Protein AF-A0A4S2H775-F1 (afdb_monomer_lite)

Radius of gyration: 13.53 Å; chains: 1; bounding box: 39×27×33 Å

InterPro domains:
  IPR008867 Thiazole synthase [PTHR34266] (2-105)
  IPR013785 Aldolase-type TIM barrel [G3DSA:3.20.20.70] (1-106)
  IPR033983 Thiazole synthase ThiG [PF05690] (2-105)

Sequence (106 aa):
ERYVFLPNTAGCFTGEDAVRTLRLAREAGGWNLVKLEVLSDPKHLYPDMAETLRAAEMLLKEGFEVMVYCSADPVYAKRLEEAGCCAIMPLGAPIGSGLGIQNPVN

Foldseek 3Di:
DPDDDAAEQPPAQALVSRLVRVVVVCVVPVALHYEYQHAPDPPQSAGPLVRQLVSLLVSVVVVHQYAYEHAPDVVSQVSSVVSPRNHYHHDQGGPPPPPGRDDPPD

Secondary structure (DSSP, 8-state):
-------B-TT--SHHHHHHHHHHHHHHH---EEEE--BS-TTT--B-HHHHHHHHHHHHHTT-EEEEEE-S-HHHHHHHHHHT-SEEEE-SSSTT-------S--

Structure (mmCIF, N/CA/C/O backbone):
data_AF-A0A4S2H775-F1
#
_entry.id   AF-A0A4S2H775-F1
#
loop_
_atom_site.group_PDB
_atom_site.id
_atom_site.type_symbol
_atom_site.label_atom_id
_atom_site.label_alt_id
_atom_site.label_comp_id
_atom_site.label_asym_id
_atom_site.label_entity_id
_atom_site.label_seq_id
_a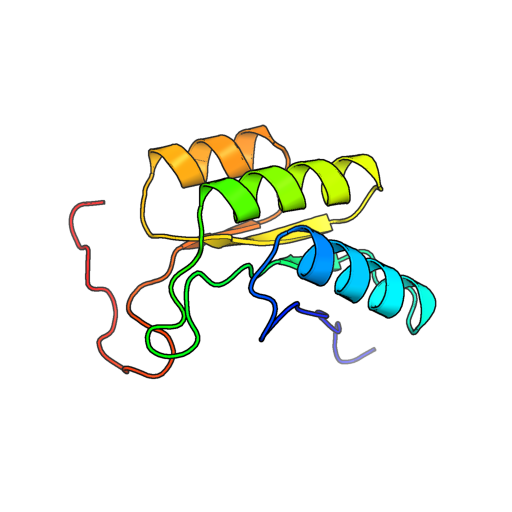tom_site.pdbx_PDB_ins_code
_atom_site.Cartn_x
_atom_site.Cartn_y
_atom_site.Cartn_z
_atom_site.occupancy
_atom_site.B_iso_or_equiv
_atom_site.auth_seq_id
_atom_site.auth_comp_id
_atom_site.auth_asym_id
_atom_site.auth_atom_id
_atom_site.pdbx_PDB_model_num
ATOM 1 N N . GLU A 1 1 ? -23.486 -12.512 2.446 1.00 63.09 1 GLU A N 1
ATOM 2 C CA . GLU A 1 1 ? -22.890 -11.462 1.592 1.00 63.09 1 GLU A CA 1
ATOM 3 C C . GLU A 1 1 ? -21.895 -12.118 0.647 1.00 63.09 1 GLU A C 1
ATOM 5 O O . GLU A 1 1 ? -21.181 -13.007 1.087 1.00 63.09 1 GLU A O 1
ATOM 10 N N . ARG A 1 2 ? -21.917 -11.801 -0.655 1.00 89.38 2 ARG A N 1
ATOM 11 C CA . ARG A 1 2 ? -21.140 -12.550 -1.668 1.00 89.38 2 ARG A CA 1
ATOM 12 C C . ARG A 1 2 ? -19.698 -12.043 -1.831 1.00 89.38 2 ARG A C 1
ATOM 14 O O . ARG A 1 2 ? -18.875 -12.781 -2.360 1.00 89.38 2 ARG A O 1
ATOM 21 N N . TYR A 1 3 ? -19.402 -10.816 -1.392 1.00 94.75 3 TYR A N 1
ATOM 22 C CA . TYR A 1 3 ? -18.116 -10.148 -1.612 1.00 94.75 3 TYR A CA 1
ATOM 23 C C . TYR A 1 3 ? -17.697 -9.312 -0.400 1.00 94.75 3 TYR A C 1
ATOM 25 O O . TYR A 1 3 ? -18.553 -8.749 0.280 1.00 94.75 3 TYR A O 1
ATOM 33 N N . VAL A 1 4 ? -16.384 -9.200 -0.194 1.00 94.25 4 VAL A N 1
ATOM 34 C CA . VAL A 1 4 ? -15.742 -8.256 0.733 1.00 94.25 4 VAL A CA 1
ATOM 35 C C . VAL A 1 4 ? -15.123 -7.139 -0.105 1.00 94.25 4 VAL A C 1
ATOM 37 O O . VAL A 1 4 ? -14.358 -7.419 -1.029 1.00 94.25 4 VAL A O 1
ATOM 40 N N . PHE A 1 5 ? -15.471 -5.883 0.175 1.00 96.06 5 PHE A N 1
ATOM 41 C CA . PHE A 1 5 ? -14.857 -4.735 -0.495 1.00 96.06 5 PHE A CA 1
ATOM 42 C C . PHE A 1 5 ? -13.504 -4.410 0.142 1.00 96.06 5 PHE A C 1
ATOM 44 O O . PHE A 1 5 ? -13.375 -4.439 1.362 1.00 96.06 5 PHE A O 1
ATOM 51 N N . LEU A 1 6 ? -12.520 -4.074 -0.695 1.00 98.06 6 LEU A N 1
ATOM 52 C CA . LEU A 1 6 ? -11.170 -3.693 -0.281 1.00 98.06 6 LEU A CA 1
ATOM 53 C C . LEU A 1 6 ? -10.837 -2.307 -0.858 1.00 98.06 6 LEU A C 1
ATOM 55 O O . LEU A 1 6 ? -10.308 -2.216 -1.973 1.00 98.06 6 LEU A O 1
ATOM 59 N N . PRO A 1 7 ? -11.192 -1.219 -0.151 1.00 98.44 7 PRO A N 1
ATOM 60 C CA . PRO A 1 7 ? -10.829 0.130 -0.563 1.00 98.44 7 PRO A CA 1
ATOM 61 C C . PRO A 1 7 ? -9.314 0.264 -0.677 1.00 98.44 7 PRO A C 1
ATOM 63 O O . PRO A 1 7 ? -8.571 -0.289 0.136 1.00 98.44 7 PRO A O 1
ATOM 66 N N . ASN A 1 8 ? -8.856 0.996 -1.688 1.00 98.62 8 ASN A N 1
ATOM 67 C CA . ASN A 1 8 ? -7.437 1.213 -1.929 1.00 98.62 8 ASN A CA 1
ATOM 68 C C . ASN A 1 8 ? -7.129 2.675 -2.255 1.00 98.62 8 ASN A C 1
ATOM 70 O O . ASN A 1 8 ? -8.034 3.449 -2.562 1.00 98.62 8 ASN A O 1
ATOM 74 N N . THR A 1 9 ? -5.848 3.030 -2.197 1.00 98.50 9 THR A N 1
ATOM 75 C CA . THR A 1 9 ? -5.344 4.396 -2.411 1.00 98.50 9 THR A CA 1
ATOM 76 C C . THR A 1 9 ? -4.678 4.580 -3.774 1.00 98.50 9 THR A C 1
ATOM 78 O O . THR A 1 9 ? -3.715 5.333 -3.898 1.00 98.50 9 THR A O 1
ATOM 81 N N . ALA A 1 10 ? -5.162 3.890 -4.813 1.00 95.56 10 ALA A N 1
ATOM 82 C CA . ALA A 1 10 ? -4.648 4.073 -6.167 1.00 95.56 10 ALA A CA 1
ATOM 83 C C . ALA A 1 10 ? -4.692 5.555 -6.576 1.00 95.56 10 ALA A C 1
ATOM 85 O O . ALA A 1 10 ? -5.713 6.231 -6.433 1.00 95.56 10 ALA A O 1
ATOM 86 N N . GLY A 1 11 ? -3.570 6.052 -7.097 1.00 94.44 11 GLY A N 1
ATOM 87 C CA . GLY A 1 11 ? -3.408 7.459 -7.469 1.00 94.44 11 GLY A CA 1
ATOM 88 C C . GLY A 1 11 ? -2.992 8.394 -6.327 1.00 94.44 11 GLY A C 1
ATOM 89 O O . GLY A 1 11 ? -2.897 9.597 -6.558 1.00 94.44 11 GLY A O 1
ATOM 90 N N . CYS A 1 12 ? -2.718 7.885 -5.121 1.00 97.94 12 CYS A N 1
ATOM 91 C CA . CYS A 1 12 ? -2.064 8.658 -4.064 1.00 97.94 12 CYS A CA 1
ATOM 92 C C . CYS A 1 12 ? -0.536 8.629 -4.231 1.00 97.94 12 CYS A C 1
ATOM 94 O O . CYS A 1 12 ? 0.067 7.560 -4.338 1.00 97.94 12 CYS A O 1
ATOM 96 N N . PHE A 1 13 ? 0.085 9.813 -4.213 1.00 96.50 13 PHE A N 1
ATOM 97 C CA . PHE A 1 13 ? 1.539 9.997 -4.367 1.00 96.50 13 PHE A CA 1
ATOM 98 C C . PHE A 1 13 ? 2.220 10.519 -3.092 1.00 96.50 13 PHE A C 1
ATOM 100 O O . PHE A 1 13 ? 3.410 10.814 -3.092 1.00 96.50 13 PHE A O 1
ATOM 107 N N . THR A 1 14 ? 1.459 10.656 -2.005 1.00 97.56 14 THR A N 1
ATOM 108 C CA . THR A 1 14 ? 1.954 11.023 -0.674 1.00 97.56 14 THR A CA 1
ATOM 109 C C . THR A 1 14 ? 1.302 10.125 0.371 1.00 97.56 14 THR A C 1
ATOM 111 O O . THR A 1 14 ? 0.177 9.642 0.173 1.00 97.56 14 THR A O 1
ATOM 114 N N . GLY A 1 15 ? 1.984 9.903 1.497 1.00 97.69 15 GLY A N 1
ATOM 115 C CA . GLY A 1 15 ? 1.405 9.169 2.619 1.00 97.69 15 GLY A CA 1
ATOM 116 C C . GLY A 1 15 ? 0.155 9.858 3.178 1.00 97.69 15 GLY A C 1
ATOM 117 O O . GLY A 1 15 ? -0.823 9.189 3.509 1.00 97.69 15 GLY A O 1
ATOM 118 N N . GLU A 1 16 ? 0.135 11.194 3.222 1.00 98.19 16 GLU A N 1
ATOM 119 C CA . GLU A 1 16 ? -1.015 11.984 3.676 1.00 98.19 16 GLU A CA 1
ATOM 120 C C . GLU A 1 16 ? -2.263 11.734 2.831 1.00 98.19 16 GLU A C 1
ATOM 122 O O . GLU A 1 16 ? -3.344 11.520 3.389 1.00 98.19 16 GLU A O 1
ATOM 127 N N . ASP A 1 17 ? -2.127 11.747 1.502 1.00 98.38 17 ASP A N 1
ATOM 128 C CA . ASP A 1 17 ? -3.252 11.525 0.593 1.00 98.38 17 ASP A CA 1
ATOM 129 C C . ASP A 1 17 ? -3.806 10.108 0.742 1.00 98.38 17 ASP A C 1
ATOM 131 O O . ASP A 1 17 ? -5.026 9.919 0.776 1.00 98.38 17 ASP A O 1
ATOM 135 N N . ALA A 1 18 ? -2.925 9.117 0.904 1.00 98.69 18 ALA A N 1
ATOM 136 C CA . ALA A 1 18 ? -3.319 7.731 1.119 1.00 98.69 18 ALA A CA 1
ATOM 137 C C . ALA A 1 18 ? -4.086 7.558 2.442 1.00 98.69 18 ALA A C 1
ATOM 139 O O . ALA A 1 18 ? -5.199 7.025 2.457 1.00 98.69 18 ALA A O 1
ATOM 140 N N . VAL A 1 19 ? -3.548 8.089 3.546 1.00 98.69 19 VAL A N 1
ATOM 141 C CA . VAL A 1 19 ? -4.206 8.043 4.862 1.00 98.69 19 VAL A CA 1
ATOM 142 C C . VAL A 1 19 ? -5.556 8.756 4.819 1.00 98.69 19 VAL A C 1
ATOM 144 O O . VAL A 1 19 ? -6.565 8.222 5.284 1.00 98.69 19 VAL A O 1
ATOM 147 N N . ARG A 1 20 ? -5.610 9.955 4.226 1.00 98.62 20 ARG A N 1
ATOM 148 C CA . ARG A 1 20 ? -6.856 10.711 4.061 1.00 98.62 20 ARG A CA 1
ATOM 149 C C . ARG A 1 20 ? -7.888 9.911 3.266 1.00 98.62 20 ARG A C 1
ATOM 151 O O . ARG A 1 20 ? -9.049 9.867 3.665 1.00 98.62 20 ARG A O 1
ATOM 158 N N . THR A 1 21 ? -7.479 9.280 2.170 1.00 98.69 21 THR A N 1
ATOM 159 C CA . THR A 1 21 ? -8.369 8.496 1.303 1.00 98.69 21 THR A CA 1
ATOM 160 C C . THR A 1 21 ? -8.976 7.306 2.043 1.00 98.69 21 THR A C 1
ATOM 162 O O . THR A 1 21 ? -10.181 7.082 1.950 1.00 98.69 21 THR A O 1
ATOM 165 N N . LEU A 1 22 ? -8.189 6.583 2.843 1.00 98.62 22 LEU A N 1
ATOM 166 C CA . LEU A 1 22 ? -8.693 5.427 3.595 1.00 98.62 22 LEU A CA 1
ATOM 167 C C . LEU A 1 22 ? -9.558 5.819 4.791 1.00 98.62 22 LEU A C 1
ATOM 169 O O . LEU A 1 22 ? -10.548 5.144 5.065 1.00 98.62 22 LEU A O 1
ATOM 173 N N . ARG A 1 23 ? -9.271 6.950 5.445 1.00 98.56 23 ARG A N 1
ATOM 174 C CA . ARG A 1 23 ? -10.194 7.534 6.431 1.00 98.56 23 ARG A CA 1
ATOM 175 C C . ARG A 1 23 ? -11.546 7.852 5.792 1.00 98.56 23 ARG A C 1
ATOM 177 O O . ARG A 1 23 ? -12.569 7.463 6.340 1.00 98.56 23 ARG A O 1
ATOM 184 N N . LEU A 1 24 ? -11.560 8.473 4.609 1.00 98.44 24 LEU A N 1
ATOM 185 C CA . LEU A 1 24 ? -12.803 8.733 3.872 1.00 98.44 24 LEU A CA 1
ATOM 186 C C . LEU A 1 24 ? -13.528 7.438 3.485 1.00 98.44 24 LEU A C 1
ATOM 188 O O . LEU A 1 24 ? -14.746 7.370 3.614 1.00 98.44 24 LEU A O 1
ATOM 192 N N . ALA A 1 25 ? -12.802 6.406 3.048 1.00 98.00 25 ALA A N 1
ATOM 193 C CA . ALA A 1 25 ? -13.396 5.108 2.741 1.00 98.00 25 ALA A CA 1
ATOM 194 C C . ALA A 1 25 ? -14.046 4.469 3.980 1.00 98.00 25 ALA A C 1
ATOM 196 O O . ALA A 1 25 ? -15.170 3.974 3.893 1.00 98.00 25 ALA A O 1
ATOM 197 N N . ARG A 1 26 ? -13.383 4.533 5.142 1.00 98.19 26 ARG A N 1
ATOM 198 C CA . ARG A 1 26 ? -13.940 4.049 6.410 1.00 98.19 26 ARG A CA 1
ATOM 199 C C . ARG A 1 26 ? -15.217 4.795 6.792 1.00 98.19 26 ARG A C 1
ATOM 201 O O . ARG A 1 26 ? -16.192 4.145 7.143 1.00 98.19 26 ARG A O 1
ATOM 208 N N . GLU A 1 27 ? -15.255 6.120 6.660 1.00 98.06 27 GLU A N 1
ATOM 209 C CA . GLU A 1 27 ? -16.482 6.892 6.923 1.00 98.06 27 GLU A CA 1
ATOM 210 C C . GLU A 1 27 ? -17.597 6.594 5.903 1.00 98.06 27 GLU A C 1
ATOM 212 O O . GLU A 1 27 ? -18.776 6.600 6.249 1.00 98.06 27 GLU A O 1
ATOM 217 N N . ALA A 1 28 ? -17.244 6.311 4.645 1.00 96.69 28 ALA A N 1
ATOM 218 C CA . ALA A 1 28 ? -18.214 6.067 3.578 1.00 96.69 28 ALA A CA 1
ATOM 219 C C . ALA A 1 28 ? -18.856 4.671 3.628 1.00 96.69 28 ALA A C 1
ATOM 221 O O . ALA A 1 28 ? -20.000 4.519 3.200 1.00 96.69 28 ALA A O 1
ATOM 222 N N . GLY A 1 29 ? -18.138 3.651 4.109 1.00 94.12 29 GLY A N 1
ATOM 223 C CA . GLY A 1 29 ? -18.633 2.269 4.078 1.00 94.12 29 GLY A CA 1
ATOM 224 C C . GLY A 1 29 ? -18.217 1.372 5.236 1.00 94.12 29 GLY A C 1
ATOM 225 O O . GLY A 1 29 ? -18.471 0.172 5.180 1.00 94.12 29 GLY A O 1
ATOM 226 N N . GLY A 1 30 ? -17.601 1.919 6.285 1.00 96.00 30 GLY A N 1
ATOM 227 C CA . GLY A 1 30 ? -17.275 1.186 7.511 1.00 96.00 30 GLY A CA 1
ATOM 228 C C . GLY A 1 30 ? -16.135 0.173 7.374 1.00 96.00 30 GLY A C 1
ATOM 229 O O . GLY A 1 30 ? -16.019 -0.724 8.205 1.00 96.00 30 GLY A O 1
ATOM 230 N N . TRP A 1 31 ? -15.307 0.272 6.331 1.00 96.81 31 TRP A N 1
ATOM 231 C CA . TRP A 1 31 ? -14.234 -0.692 6.081 1.00 96.81 31 TRP A CA 1
ATOM 232 C C . TRP A 1 31 ? -12.978 -0.383 6.900 1.00 96.81 31 TRP A C 1
ATOM 234 O O . TRP A 1 31 ? -12.382 0.684 6.752 1.00 96.81 31 TRP A O 1
ATOM 244 N N . ASN A 1 32 ? -12.546 -1.355 7.705 1.00 97.19 32 ASN A N 1
ATOM 245 C CA . ASN A 1 32 ? -11.237 -1.335 8.369 1.00 97.19 32 ASN A CA 1
ATOM 246 C C . ASN A 1 32 ? -10.167 -2.082 7.563 1.00 97.19 32 ASN A C 1
ATOM 248 O O . ASN A 1 32 ? -8.995 -1.725 7.643 1.00 97.19 32 ASN A O 1
ATOM 252 N N . LEU A 1 33 ? -10.562 -3.087 6.773 1.00 98.62 33 LEU A N 1
ATOM 253 C CA . LEU A 1 33 ? -9.673 -3.791 5.853 1.00 98.62 33 LEU A CA 1
ATOM 254 C C . LEU A 1 33 ? -9.423 -2.936 4.611 1.00 98.62 33 LEU A C 1
ATOM 256 O O . LEU A 1 33 ? -10.360 -2.590 3.889 1.00 98.62 33 LEU A O 1
ATOM 260 N N . VAL A 1 34 ? -8.159 -2.596 4.367 1.00 98.75 34 VAL A N 1
ATOM 261 C CA . VAL A 1 34 ? -7.759 -1.630 3.336 1.00 98.75 34 VAL A CA 1
ATOM 262 C C . VAL A 1 34 ? -6.502 -2.074 2.600 1.00 98.75 34 VAL A C 1
ATOM 264 O O . VAL A 1 34 ? -5.617 -2.703 3.175 1.00 98.75 34 VAL A O 1
ATOM 267 N N . LYS A 1 35 ? -6.400 -1.705 1.320 1.00 98.88 35 LYS A N 1
ATOM 268 C CA . LYS A 1 35 ? -5.173 -1.837 0.530 1.00 98.88 35 LYS A CA 1
ATOM 269 C C . LYS A 1 35 ? -4.440 -0.493 0.477 1.00 98.88 35 LYS A C 1
ATOM 271 O O . LYS A 1 35 ? -4.885 0.432 -0.199 1.00 98.88 35 LYS A O 1
ATO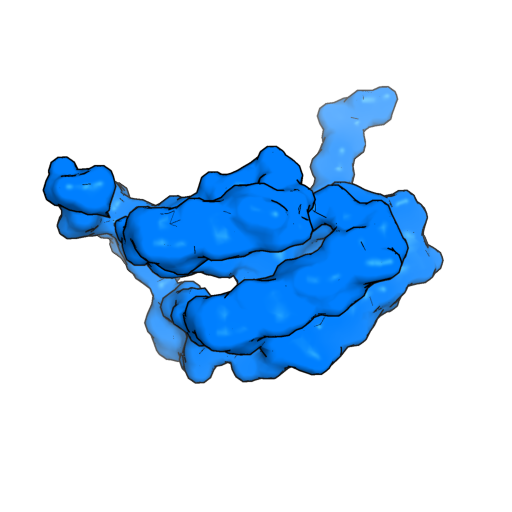M 276 N N . LEU A 1 36 ? -3.296 -0.397 1.145 1.00 98.88 36 LEU A N 1
ATOM 277 C CA . LEU A 1 36 ? -2.422 0.771 1.077 1.00 98.88 36 LEU A CA 1
ATOM 278 C C . LEU A 1 36 ? -1.528 0.709 -0.168 1.00 98.88 36 LEU A C 1
ATOM 280 O O . LEU A 1 36 ? -0.866 -0.295 -0.425 1.00 98.88 36 LEU A O 1
ATOM 284 N N . GLU A 1 37 ? -1.499 1.808 -0.909 1.00 98.38 37 GLU A N 1
ATOM 285 C CA . GLU A 1 37 ? -0.684 2.044 -2.098 1.00 98.38 37 GLU A CA 1
ATOM 286 C C . GLU A 1 37 ? -0.218 3.511 -2.098 1.00 98.38 37 GLU A C 1
ATOM 288 O O . GLU A 1 37 ? -1.038 4.421 -2.227 1.00 98.38 37 GLU A O 1
ATOM 293 N N . VAL A 1 38 ? 1.085 3.747 -1.922 1.00 98.38 38 VAL A N 1
ATOM 294 C CA . VAL A 1 38 ? 1.690 5.085 -2.039 1.00 98.38 38 VAL A CA 1
ATOM 295 C C . VAL A 1 38 ? 2.707 5.048 -3.169 1.00 98.38 38 VAL A C 1
ATOM 297 O O . VAL A 1 38 ? 3.724 4.364 -3.070 1.00 98.38 38 VAL A O 1
ATOM 300 N N . LEU A 1 39 ? 2.409 5.736 -4.267 1.00 97.44 39 LEU A N 1
ATOM 301 C CA . LEU A 1 39 ? 3.187 5.657 -5.501 1.00 97.44 39 LEU A CA 1
ATOM 302 C C . LEU A 1 39 ? 4.265 6.742 -5.561 1.00 97.44 39 LEU A C 1
ATOM 304 O O . LEU A 1 39 ? 4.023 7.880 -5.174 1.00 97.44 39 LEU A O 1
ATOM 308 N N . SER A 1 40 ? 5.428 6.415 -6.123 1.00 93.56 40 SER A N 1
ATOM 309 C CA . SER A 1 40 ? 6.510 7.373 -6.374 1.00 93.56 40 SER A CA 1
ATOM 310 C C . SER A 1 40 ? 6.212 8.282 -7.564 1.00 93.56 40 SER A C 1
ATOM 312 O O . SER A 1 40 ? 6.551 9.462 -7.561 1.00 93.56 40 SER A O 1
ATOM 314 N N . ASP A 1 41 ? 5.605 7.725 -8.616 1.00 90.69 41 ASP A N 1
ATOM 315 C CA . ASP A 1 41 ? 5.326 8.439 -9.855 1.00 90.69 41 ASP A CA 1
ATOM 316 C C . ASP A 1 41 ? 4.202 7.771 -10.673 1.00 90.69 41 ASP A C 1
ATOM 318 O O . ASP A 1 41 ? 4.012 6.551 -10.606 1.00 90.69 41 ASP A O 1
ATOM 322 N N . PRO A 1 42 ? 3.457 8.545 -11.484 1.00 89.56 42 PRO A N 1
ATOM 323 C CA . PRO A 1 42 ? 2.338 8.023 -12.268 1.00 89.56 42 PRO A CA 1
ATOM 324 C C . PRO A 1 42 ? 2.763 7.166 -13.467 1.00 89.56 42 PRO A C 1
ATOM 326 O O . PRO A 1 42 ? 1.912 6.518 -14.073 1.00 89.56 42 PRO A O 1
ATOM 329 N N . LYS A 1 43 ? 4.042 7.182 -13.865 1.00 90.31 43 LYS A N 1
ATOM 330 C CA . LYS A 1 43 ? 4.517 6.496 -15.073 1.00 90.31 43 LYS A CA 1
ATOM 331 C C . LYS A 1 43 ? 4.836 5.029 -14.800 1.00 90.31 43 LYS A C 1
ATOM 333 O O . LYS A 1 43 ? 4.488 4.181 -15.617 1.00 90.31 43 LYS A O 1
ATOM 338 N N . HIS A 1 44 ? 5.514 4.731 -13.696 1.00 85.31 44 HIS A N 1
ATOM 339 C CA . HIS A 1 44 ? 5.952 3.372 -13.366 1.00 85.31 44 HIS A CA 1
ATOM 340 C C . HIS A 1 44 ? 5.083 2.715 -12.295 1.00 85.31 44 HIS A C 1
ATOM 342 O O . HIS A 1 44 ? 5.131 1.492 -12.160 1.00 85.31 44 HIS A O 1
ATOM 348 N N . LEU A 1 45 ? 4.294 3.507 -11.553 1.00 92.56 45 LEU A N 1
ATOM 349 C CA . LEU A 1 45 ? 3.435 3.027 -10.464 1.00 92.56 45 LEU A CA 1
ATOM 350 C C . LEU A 1 45 ? 4.227 2.200 -9.432 1.00 92.56 45 LEU A C 1
ATOM 352 O O . LEU A 1 45 ? 3.739 1.218 -8.863 1.00 92.56 45 LEU A O 1
ATOM 356 N N . TYR A 1 46 ? 5.489 2.575 -9.229 1.00 95.31 46 TYR A N 1
ATOM 357 C CA . TYR A 1 46 ? 6.360 1.959 -8.239 1.00 95.31 46 TYR A CA 1
ATOM 358 C C . TYR A 1 46 ? 6.049 2.549 -6.856 1.00 95.31 46 TYR A C 1
ATOM 360 O O . TYR A 1 46 ? 5.663 3.716 -6.787 1.00 95.31 46 TYR A O 1
ATOM 368 N N . PRO A 1 47 ? 6.158 1.786 -5.757 1.00 97.25 47 PRO A N 1
ATOM 369 C CA . PRO A 1 47 ? 5.869 2.323 -4.433 1.00 97.25 47 PRO A CA 1
ATOM 370 C C . PRO A 1 47 ? 7.004 3.213 -3.914 1.00 97.25 47 PRO A C 1
ATOM 372 O O . PRO A 1 47 ? 8.183 2.868 -4.041 1.00 97.25 47 PRO A O 1
ATOM 375 N N . ASP A 1 48 ? 6.651 4.320 -3.260 1.00 97.62 48 ASP A N 1
ATOM 376 C CA . ASP A 1 48 ? 7.580 5.042 -2.387 1.00 97.62 48 ASP A CA 1
ATOM 377 C C . ASP A 1 48 ? 7.627 4.329 -1.033 1.00 97.62 48 ASP A C 1
ATOM 379 O O . ASP A 1 48 ? 6.679 4.375 -0.248 1.00 97.62 48 ASP A O 1
ATOM 383 N N . MET A 1 49 ? 8.723 3.624 -0.764 1.00 98.06 49 MET A N 1
ATOM 384 C CA . MET A 1 49 ? 8.818 2.731 0.392 1.00 98.06 49 MET A CA 1
ATOM 385 C C . MET A 1 49 ? 8.901 3.453 1.737 1.00 98.06 49 MET A C 1
ATOM 387 O O . MET A 1 49 ? 8.392 2.934 2.733 1.00 98.06 49 MET A O 1
ATOM 391 N N . ALA A 1 50 ? 9.513 4.638 1.780 1.00 97.81 50 ALA A N 1
ATOM 392 C CA . ALA A 1 50 ? 9.603 5.410 3.015 1.00 97.81 50 ALA A CA 1
ATOM 393 C C . ALA A 1 50 ? 8.225 5.971 3.386 1.00 97.81 50 ALA A C 1
ATOM 395 O O . ALA A 1 50 ? 7.772 5.819 4.524 1.00 97.81 50 ALA A O 1
ATOM 396 N N . GLU A 1 51 ? 7.527 6.533 2.400 1.00 97.88 51 GLU A N 1
ATOM 397 C CA . GLU A 1 51 ? 6.173 7.050 2.581 1.00 97.88 51 GLU A CA 1
ATOM 398 C C . GLU A 1 51 ? 5.157 5.939 2.857 1.00 97.88 51 GLU A C 1
ATOM 400 O O . GLU A 1 51 ? 4.287 6.096 3.714 1.00 97.88 51 GLU A O 1
ATOM 405 N N . THR A 1 52 ? 5.303 4.784 2.203 1.00 98.62 52 THR A N 1
ATOM 406 C CA . THR A 1 52 ? 4.455 3.606 2.435 1.00 98.62 52 THR A CA 1
ATOM 407 C C . THR A 1 52 ? 4.550 3.126 3.881 1.00 98.62 52 THR A C 1
ATOM 409 O O . THR A 1 52 ? 3.519 2.924 4.520 1.00 98.62 52 THR A O 1
ATOM 412 N N . LEU A 1 53 ? 5.764 2.972 4.428 1.00 98.75 53 LEU A N 1
ATOM 413 C CA . LEU A 1 53 ? 5.948 2.542 5.818 1.00 98.75 53 LEU A CA 1
ATOM 414 C C . LEU A 1 53 ? 5.351 3.560 6.799 1.00 98.75 53 LEU A C 1
ATOM 416 O O . LEU A 1 53 ? 4.608 3.182 7.704 1.00 98.75 53 LEU A O 1
ATOM 420 N N . ARG A 1 54 ? 5.607 4.855 6.579 1.00 98.69 54 ARG A N 1
ATOM 421 C CA . ARG A 1 54 ? 5.057 5.933 7.411 1.00 98.69 54 ARG A CA 1
ATOM 422 C C . ARG A 1 54 ? 3.525 5.936 7.406 1.00 98.69 54 ARG A C 1
ATOM 424 O O . ARG A 1 54 ? 2.907 6.020 8.467 1.00 98.69 54 ARG A O 1
ATOM 431 N N . ALA A 1 55 ? 2.907 5.817 6.231 1.00 98.75 55 ALA A N 1
ATOM 432 C CA . ALA A 1 55 ? 1.454 5.769 6.088 1.00 98.75 55 ALA A CA 1
ATOM 433 C C . ALA A 1 55 ? 0.853 4.505 6.724 1.00 98.75 55 ALA A C 1
ATOM 435 O O . ALA A 1 55 ? -0.176 4.590 7.396 1.00 98.75 55 ALA A O 1
ATOM 436 N N . ALA A 1 56 ? 1.512 3.352 6.571 1.00 98.88 56 ALA A N 1
ATOM 437 C CA . ALA A 1 56 ? 1.101 2.105 7.208 1.00 98.88 56 ALA A CA 1
ATOM 438 C C . ALA A 1 56 ? 1.065 2.252 8.735 1.00 98.88 56 ALA A C 1
ATOM 440 O O . ALA A 1 56 ? 0.039 1.976 9.349 1.00 98.88 56 ALA A O 1
ATOM 441 N N . GLU A 1 57 ? 2.131 2.772 9.349 1.00 98.75 57 GLU A N 1
ATOM 442 C CA . GLU A 1 57 ? 2.181 3.000 10.799 1.00 98.75 57 GLU A CA 1
ATOM 443 C C . GLU A 1 57 ? 1.071 3.938 11.297 1.00 98.75 57 GLU A C 1
ATOM 445 O O . GLU A 1 57 ? 0.531 3.735 12.386 1.00 98.75 57 GLU A O 1
ATOM 450 N N . MET A 1 58 ? 0.722 4.974 10.527 1.00 98.75 58 MET A N 1
ATOM 451 C CA . MET A 1 58 ? -0.379 5.883 10.870 1.00 98.75 58 MET A CA 1
ATOM 452 C C . MET A 1 58 ? -1.729 5.160 10.863 1.00 98.75 58 MET A C 1
ATOM 454 O O . MET A 1 58 ? -2.490 5.275 11.822 1.00 98.75 58 MET A O 1
ATOM 458 N N . LEU A 1 59 ? -2.005 4.378 9.818 1.00 98.81 59 LEU A N 1
ATOM 459 C CA . LEU A 1 59 ? -3.249 3.617 9.685 1.00 98.81 59 LEU A CA 1
ATOM 460 C C . LEU A 1 59 ? -3.372 2.528 10.756 1.00 98.81 59 LEU A C 1
ATOM 462 O O . LEU A 1 59 ? -4.437 2.358 11.347 1.00 98.81 59 LEU A O 1
ATOM 466 N N . LEU A 1 60 ? -2.279 1.833 11.065 1.00 98.75 60 LEU A N 1
ATOM 467 C CA . LEU A 1 60 ? -2.250 0.798 12.099 1.00 98.75 60 LEU A CA 1
ATOM 468 C C . LEU A 1 60 ? -2.539 1.387 13.489 1.00 98.75 60 LEU A C 1
ATOM 470 O O . LEU A 1 60 ? -3.328 0.820 14.244 1.00 98.75 60 LEU A O 1
ATOM 474 N N . LYS A 1 61 ? -2.004 2.578 13.801 1.00 98.62 61 LYS A N 1
ATOM 475 C CA . LYS A 1 61 ? -2.343 3.323 15.034 1.00 98.62 61 LYS A CA 1
ATOM 476 C C . LYS A 1 61 ? -3.825 3.705 15.117 1.00 98.62 61 LYS A C 1
ATOM 478 O O . LYS A 1 61 ? -4.338 3.908 16.213 1.00 98.62 61 LYS A O 1
ATOM 483 N N . GLU A 1 62 ? -4.510 3.797 13.981 1.00 98.31 62 GLU A N 1
ATOM 484 C CA . GLU A 1 62 ? -5.946 4.084 13.883 1.00 98.31 62 GLU A CA 1
ATOM 485 C C . GLU A 1 62 ? -6.829 2.830 13.813 1.00 98.31 62 GLU A C 1
ATOM 487 O O . GLU A 1 62 ? -8.044 2.959 13.642 1.00 98.31 62 GLU A O 1
ATOM 492 N N . GLY A 1 63 ? -6.244 1.634 13.945 1.00 98.44 63 GLY A N 1
ATOM 493 C CA . GLY A 1 63 ? -6.975 0.366 13.970 1.00 98.44 63 GLY A CA 1
ATOM 494 C C . GLY A 1 63 ? -7.396 -0.163 12.598 1.00 98.44 63 GLY A C 1
ATOM 495 O O . GLY A 1 63 ? -8.309 -0.982 12.527 1.00 98.44 63 GLY A O 1
ATOM 496 N N . PHE A 1 64 ? -6.770 0.296 11.511 1.00 98.81 64 PHE A N 1
ATOM 497 C CA . PHE A 1 64 ? -6.967 -0.309 10.192 1.00 98.81 64 PHE A CA 1
ATOM 498 C C . PHE A 1 64 ? -6.273 -1.674 10.089 1.00 98.81 64 PHE A C 1
ATOM 500 O O . PHE A 1 64 ? -5.179 -1.875 10.615 1.00 98.81 64 PHE A O 1
ATOM 507 N N . GLU A 1 65 ? -6.870 -2.584 9.323 1.00 98.81 65 GLU A N 1
ATOM 508 C CA . GLU A 1 65 ? -6.247 -3.829 8.873 1.00 98.81 65 GLU A CA 1
ATOM 509 C C . GLU A 1 65 ? -5.595 -3.572 7.508 1.00 98.81 65 GLU A C 1
ATOM 511 O O . GLU A 1 65 ? -6.262 -3.523 6.471 1.00 98.81 65 GLU A O 1
ATOM 516 N N . VAL A 1 66 ? -4.282 -3.334 7.514 1.00 98.88 66 VAL A N 1
ATOM 517 C CA . VAL A 1 66 ? -3.558 -2.849 6.333 1.00 98.88 66 VAL A CA 1
ATOM 518 C C . VAL A 1 66 ? -2.967 -4.003 5.525 1.00 98.88 66 VAL A C 1
ATOM 520 O O . VAL A 1 66 ? -2.041 -4.679 5.973 1.00 98.88 66 VAL A O 1
ATOM 523 N N . MET A 1 67 ? -3.445 -4.167 4.291 1.00 98.88 67 MET A N 1
ATOM 524 C CA . MET A 1 67 ? -2.755 -4.908 3.235 1.00 98.88 67 MET A CA 1
ATOM 525 C C . MET A 1 67 ? -1.896 -3.919 2.441 1.00 98.88 67 MET A C 1
ATOM 527 O O . MET A 1 67 ? -2.430 -2.985 1.847 1.00 98.88 67 MET A O 1
ATOM 531 N N . VAL A 1 68 ? -0.577 -4.090 2.396 1.00 98.81 68 VAL A N 1
ATOM 532 C CA . VAL A 1 68 ? 0.325 -3.070 1.828 1.00 98.81 68 VAL A CA 1
ATOM 533 C C . VAL A 1 68 ? 0.955 -3.494 0.501 1.00 98.81 68 VAL A C 1
ATOM 535 O O . VAL A 1 68 ? 1.597 -4.539 0.421 1.00 98.81 68 VAL A O 1
ATOM 538 N N . TYR A 1 69 ? 0.777 -2.681 -0.545 1.00 98.62 69 TYR A N 1
ATOM 539 C CA . TYR A 1 69 ? 1.535 -2.793 -1.795 1.00 98.62 69 TYR A CA 1
ATOM 540 C C . TYR A 1 69 ? 2.958 -2.273 -1.581 1.00 98.62 69 TYR A C 1
ATOM 542 O O . TYR A 1 69 ? 3.142 -1.138 -1.145 1.00 98.62 69 TYR A O 1
ATOM 550 N N . CYS A 1 70 ? 3.962 -3.095 -1.884 1.00 97.88 70 CYS A N 1
ATOM 551 C CA . CYS A 1 70 ? 5.362 -2.759 -1.646 1.00 97.88 70 CYS A CA 1
ATOM 552 C C . CYS A 1 70 ? 6.289 -3.234 -2.770 1.00 97.88 70 CYS A C 1
ATOM 554 O O . CYS A 1 70 ? 5.911 -4.001 -3.660 1.00 97.88 70 CYS A O 1
ATOM 556 N N . SER A 1 71 ? 7.535 -2.763 -2.733 1.00 96.38 71 SER A N 1
ATOM 557 C CA . SER A 1 71 ? 8.594 -3.302 -3.578 1.00 96.38 71 SER A CA 1
ATOM 558 C C . SER A 1 71 ? 8.901 -4.750 -3.183 1.00 96.38 71 SER A C 1
ATOM 560 O O . SER A 1 71 ? 8.536 -5.212 -2.100 1.00 96.38 71 SER A O 1
ATOM 562 N N . ALA A 1 72 ? 9.615 -5.467 -4.047 1.00 95.56 72 ALA A N 1
ATOM 563 C CA . ALA A 1 72 ? 10.116 -6.805 -3.737 1.00 95.56 72 ALA A CA 1
ATOM 564 C C . ALA A 1 72 ? 11.302 -6.800 -2.744 1.00 95.56 72 ALA A C 1
ATOM 566 O O . ALA A 1 72 ? 12.019 -7.789 -2.669 1.00 95.56 72 ALA A O 1
ATOM 567 N N . ASP A 1 73 ? 11.561 -5.704 -2.023 1.00 95.38 73 ASP A N 1
ATOM 568 C CA . ASP A 1 73 ? 12.660 -5.598 -1.057 1.00 95.38 73 ASP A CA 1
ATOM 569 C C . ASP A 1 73 ? 12.326 -6.366 0.243 1.00 95.38 73 ASP A C 1
ATOM 571 O O . ASP A 1 73 ? 11.405 -5.961 0.966 1.00 95.38 73 ASP A O 1
ATOM 575 N N . PRO A 1 74 ? 13.072 -7.435 0.591 1.00 95.81 74 PRO A N 1
ATOM 576 C CA . PRO A 1 74 ? 12.794 -8.233 1.784 1.00 95.81 74 PRO A CA 1
ATOM 577 C C . PRO A 1 74 ? 12.990 -7.452 3.092 1.00 95.81 74 PRO A C 1
ATOM 579 O O . PRO A 1 74 ? 12.337 -7.753 4.091 1.00 95.81 74 PRO A O 1
ATOM 582 N N . VAL A 1 75 ? 13.844 -6.421 3.107 1.00 96.94 75 VAL A N 1
ATOM 583 C CA . VAL A 1 75 ? 14.070 -5.582 4.292 1.00 96.94 75 VAL A CA 1
ATOM 584 C C . VAL A 1 75 ? 12.833 -4.744 4.585 1.00 96.94 75 VAL A C 1
ATOM 586 O O . VAL A 1 75 ? 12.379 -4.687 5.728 1.00 96.94 75 VAL A O 1
ATOM 589 N N . TYR A 1 76 ? 12.252 -4.111 3.566 1.00 97.69 76 TYR A N 1
ATOM 590 C CA . TYR A 1 76 ? 11.015 -3.359 3.760 1.00 97.69 76 TYR A CA 1
ATOM 591 C C . TYR A 1 76 ? 9.808 -4.265 3.992 1.00 97.69 76 TYR A C 1
ATOM 593 O O . TYR A 1 76 ? 8.962 -3.913 4.811 1.00 97.69 76 TYR A O 1
ATOM 601 N N . ALA A 1 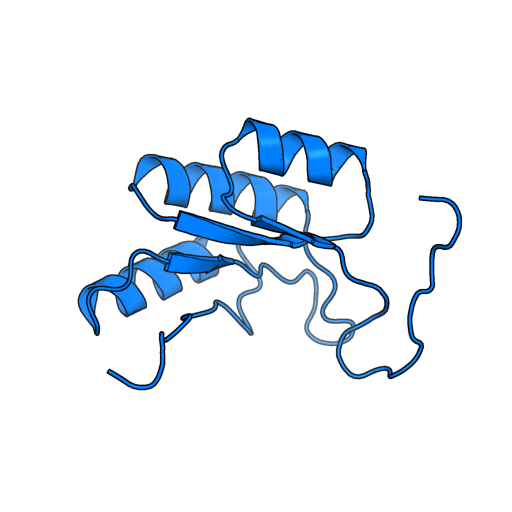77 ? 9.739 -5.429 3.339 1.00 98.19 77 ALA A N 1
ATOM 602 C CA . ALA A 1 77 ? 8.706 -6.422 3.623 1.00 98.19 77 ALA A CA 1
ATOM 603 C C . ALA A 1 77 ? 8.703 -6.799 5.112 1.00 98.19 77 ALA A C 1
ATOM 605 O O . ALA A 1 77 ? 7.651 -6.771 5.752 1.00 98.19 77 ALA A O 1
ATOM 606 N N . LYS A 1 78 ? 9.890 -7.048 5.687 1.00 98.50 78 LYS A N 1
ATOM 607 C CA . LYS A 1 78 ? 10.032 -7.343 7.115 1.00 98.50 78 LYS A CA 1
ATOM 608 C C . LYS A 1 78 ? 9.599 -6.176 8.003 1.00 98.50 78 LYS A C 1
ATOM 610 O O . LYS A 1 78 ? 8.869 -6.388 8.961 1.00 98.50 78 LYS A O 1
ATOM 615 N N . ARG A 1 79 ? 9.988 -4.942 7.667 1.00 98.75 79 ARG A N 1
ATOM 616 C CA . ARG A 1 79 ? 9.572 -3.743 8.421 1.00 98.75 79 ARG A CA 1
ATOM 617 C C . ARG A 1 79 ? 8.058 -3.541 8.414 1.00 98.75 79 ARG A C 1
ATOM 619 O O . ARG A 1 79 ? 7.489 -3.170 9.431 1.00 98.75 79 ARG A O 1
ATOM 626 N N . LEU A 1 80 ? 7.408 -3.777 7.276 1.00 98.81 80 LEU A N 1
ATOM 627 C CA . LEU A 1 80 ? 5.955 -3.663 7.144 1.00 98.81 80 LEU A CA 1
ATOM 628 C C . LEU A 1 80 ? 5.220 -4.764 7.927 1.00 98.81 80 LEU A C 1
ATOM 630 O O . LEU A 1 80 ? 4.182 -4.489 8.531 1.00 98.81 80 LEU A O 1
ATOM 634 N N . GLU A 1 81 ? 5.772 -5.981 7.955 1.00 98.75 81 GLU A N 1
ATOM 635 C CA . GLU A 1 81 ? 5.291 -7.074 8.811 1.00 98.75 81 GLU A CA 1
ATOM 636 C C . GLU A 1 81 ? 5.422 -6.696 10.294 1.00 98.75 81 GLU A C 1
ATOM 638 O O . GLU A 1 81 ? 4.446 -6.767 11.036 1.00 98.75 81 GLU A O 1
ATOM 643 N N . GLU A 1 82 ? 6.601 -6.233 10.719 1.00 98.75 82 GLU A N 1
ATOM 644 C CA . GLU A 1 82 ? 6.880 -5.822 12.102 1.00 98.75 82 GLU A CA 1
ATOM 645 C C . GLU A 1 82 ? 6.031 -4.627 12.552 1.00 98.75 82 GLU A C 1
ATOM 647 O O . GLU A 1 82 ? 5.654 -4.552 13.721 1.00 98.75 82 GLU A O 1
ATOM 652 N N . ALA A 1 83 ? 5.692 -3.716 11.635 1.00 98.69 83 ALA A N 1
ATOM 653 C CA . ALA A 1 83 ? 4.777 -2.614 11.913 1.00 98.69 83 ALA A CA 1
ATOM 654 C C . ALA A 1 83 ? 3.354 -3.106 12.239 1.00 98.69 83 ALA A C 1
ATOM 656 O O . ALA A 1 83 ? 2.637 -2.427 12.974 1.00 98.69 83 ALA A O 1
ATOM 657 N N . GLY A 1 84 ? 2.958 -4.277 11.721 1.00 98.75 84 GLY A N 1
ATOM 658 C CA . GLY A 1 84 ? 1.657 -4.903 11.970 1.00 98.75 84 GLY A CA 1
ATOM 659 C C . GLY A 1 84 ? 0.717 -4.955 10.763 1.00 98.75 84 GLY A C 1
ATOM 660 O O . GLY A 1 84 ? -0.483 -5.152 10.950 1.00 98.75 84 GLY A O 1
ATOM 661 N N . CYS A 1 85 ? 1.215 -4.779 9.531 1.00 98.88 85 CYS A N 1
ATOM 662 C CA . CYS A 1 85 ? 0.387 -4.980 8.335 1.00 98.88 85 CYS A CA 1
ATOM 663 C C . CYS A 1 85 ? -0.128 -6.430 8.283 1.00 98.88 85 CYS A C 1
ATOM 665 O O . CYS A 1 85 ? 0.642 -7.372 8.462 1.00 98.88 85 CYS A O 1
ATOM 667 N N . CYS A 1 86 ? -1.418 -6.627 7.997 1.00 98.62 86 CYS A N 1
ATOM 668 C CA . CYS A 1 86 ? -2.030 -7.960 7.991 1.00 98.62 86 CYS A CA 1
ATOM 669 C C . CYS A 1 86 ? -1.670 -8.785 6.744 1.00 98.62 86 CYS A C 1
ATOM 671 O O . CYS A 1 86 ? -1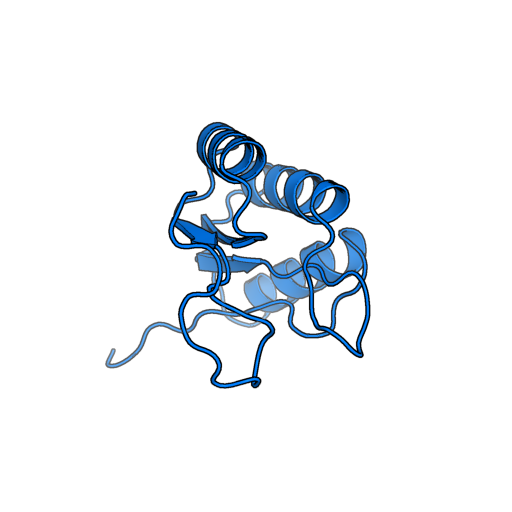.791 -10.010 6.761 1.00 98.62 86 CYS A O 1
ATOM 673 N N . ALA A 1 87 ? -1.209 -8.131 5.672 1.00 98.81 87 ALA A N 1
ATOM 674 C CA . ALA A 1 87 ? -0.647 -8.784 4.496 1.00 98.81 87 ALA A CA 1
ATOM 675 C C . ALA A 1 87 ? 0.410 -7.906 3.816 1.00 98.81 87 ALA A C 1
ATOM 677 O O . ALA A 1 87 ? 0.212 -6.701 3.638 1.00 98.81 87 ALA A O 1
ATOM 678 N N . ILE A 1 88 ? 1.499 -8.536 3.371 1.00 98.69 88 ILE A N 1
ATOM 679 C CA . ILE A 1 88 ? 2.572 -7.903 2.596 1.00 98.69 88 ILE A CA 1
ATOM 680 C C . ILE A 1 88 ? 2.411 -8.303 1.130 1.00 98.69 88 ILE A C 1
ATOM 682 O O . ILE A 1 88 ? 2.370 -9.493 0.817 1.00 98.69 88 ILE A O 1
ATOM 686 N N . MET A 1 89 ? 2.290 -7.323 0.231 1.00 98.50 89 MET A N 1
ATOM 687 C CA . MET A 1 89 ? 2.008 -7.547 -1.191 1.00 98.50 89 MET A CA 1
ATOM 688 C C . MET A 1 89 ? 3.149 -7.002 -2.065 1.00 98.50 89 MET A C 1
ATOM 690 O O . MET A 1 89 ? 3.008 -5.927 -2.661 1.00 98.50 89 MET A O 1
ATOM 694 N N . PRO A 1 90 ? 4.287 -7.717 -2.151 1.00 97.44 90 PRO A N 1
ATOM 695 C CA . PRO A 1 90 ? 5.389 -7.318 -3.014 1.00 97.44 90 PRO A CA 1
ATOM 696 C C . PRO A 1 90 ? 4.996 -7.451 -4.488 1.00 97.44 90 PRO A C 1
ATOM 698 O O . PRO A 1 90 ? 4.384 -8.435 -4.909 1.00 97.44 90 PRO A O 1
ATOM 701 N N . LEU A 1 91 ? 5.366 -6.458 -5.292 1.00 96.38 91 LEU A N 1
ATOM 702 C CA . LEU A 1 91 ? 5.187 -6.508 -6.741 1.00 96.38 91 LEU A CA 1
ATOM 703 C C . LEU A 1 91 ? 6.046 -7.606 -7.389 1.00 96.38 91 LEU A C 1
ATOM 705 O O . LEU A 1 91 ? 7.199 -7.809 -7.015 1.00 96.38 91 LEU A O 1
ATOM 709 N N . GLY A 1 92 ? 5.508 -8.273 -8.415 1.00 96.25 92 GLY A N 1
ATOM 710 C CA . GLY A 1 92 ? 6.294 -9.151 -9.296 1.00 96.25 92 GLY A CA 1
ATOM 711 C C . GLY A 1 92 ? 6.996 -8.386 -10.425 1.00 96.25 92 GLY A C 1
ATOM 712 O O . GLY A 1 92 ? 8.137 -8.687 -10.768 1.00 96.25 92 GLY A O 1
ATOM 713 N N . ALA A 1 93 ? 6.314 -7.373 -10.965 1.00 95.00 93 ALA A N 1
ATOM 714 C CA . ALA A 1 93 ? 6.746 -6.465 -12.027 1.00 95.00 93 ALA A CA 1
ATOM 715 C C . ALA A 1 93 ? 5.940 -5.152 -11.935 1.00 95.00 93 ALA A C 1
ATOM 717 O O . ALA A 1 93 ? 4.943 -5.121 -11.205 1.00 95.00 93 ALA A O 1
ATOM 718 N N . PRO A 1 94 ? 6.297 -4.090 -12.688 1.00 93.38 94 PRO A N 1
ATOM 719 C CA . PRO A 1 94 ? 5.479 -2.880 -12.767 1.00 93.38 94 PRO A CA 1
ATOM 720 C C . PRO A 1 94 ? 4.020 -3.191 -13.126 1.00 93.38 94 PRO A C 1
ATOM 722 O O . PRO A 1 94 ? 3.749 -4.045 -13.982 1.00 93.38 94 PRO A O 1
ATOM 725 N N . ILE A 1 95 ? 3.082 -2.500 -12.473 1.00 95.38 95 ILE A N 1
A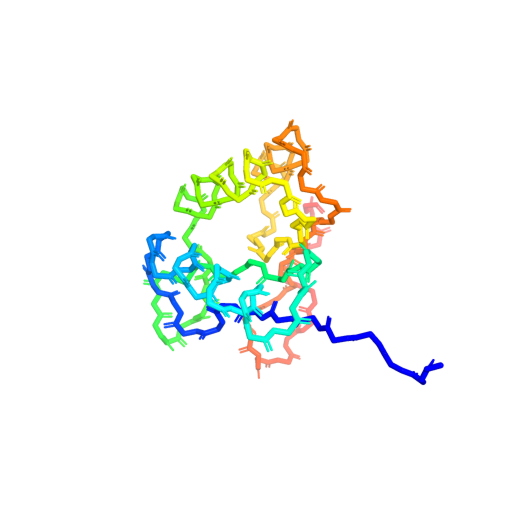TOM 726 C CA . ILE A 1 95 ? 1.639 -2.712 -12.649 1.00 95.38 95 ILE A CA 1
ATOM 727 C C . ILE A 1 95 ? 1.267 -2.576 -14.133 1.00 95.38 95 ILE A C 1
ATOM 729 O O . ILE A 1 95 ? 1.684 -1.646 -14.816 1.00 95.38 95 ILE A O 1
ATOM 733 N N . GLY A 1 96 ? 0.488 -3.534 -14.642 1.00 93.94 96 GLY A N 1
ATOM 734 C CA . GLY A 1 96 ? 0.018 -3.546 -16.033 1.00 93.94 96 GLY A CA 1
ATOM 735 C C . GLY A 1 96 ? 1.035 -4.032 -17.074 1.00 93.94 96 GLY A C 1
ATOM 736 O O . GLY A 1 96 ? 0.664 -4.192 -18.232 1.00 93.94 96 GLY A O 1
ATOM 737 N N . SER A 1 97 ? 2.284 -4.321 -16.692 1.00 94.62 97 SER A N 1
ATOM 738 C CA . SER A 1 97 ? 3.332 -4.730 -17.646 1.00 94.62 97 SER A CA 1
ATOM 739 C C . SER A 1 97 ? 3.186 -6.155 -18.194 1.00 94.62 97 SER A C 1
ATOM 741 O O . SER A 1 97 ? 3.654 -6.440 -19.292 1.00 94.62 97 SER A O 1
ATOM 743 N N . GLY A 1 98 ? 2.579 -7.072 -17.433 1.00 95.75 98 GLY A N 1
ATOM 744 C CA . GLY A 1 98 ? 2.445 -8.481 -17.824 1.00 95.75 98 GLY A CA 1
ATOM 745 C C . GLY A 1 98 ? 3.754 -9.285 -17.826 1.00 95.75 98 GLY A C 1
ATOM 746 O O . GLY A 1 98 ? 3.776 -10.394 -18.349 1.00 95.75 98 GLY A O 1
ATOM 747 N N . LEU A 1 99 ? 4.836 -8.766 -17.235 1.00 96.06 99 LEU A N 1
ATOM 748 C CA . LEU A 1 99 ? 6.168 -9.394 -17.273 1.00 96.06 99 LEU A CA 1
ATOM 749 C C . LEU A 1 99 ? 6.344 -10.585 -16.308 1.00 96.06 99 LEU A C 1
ATOM 751 O O . LEU A 1 99 ? 7.380 -11.246 -16.324 1.00 96.06 99 LEU A O 1
ATOM 755 N N . GLY A 1 100 ? 5.355 -10.873 -15.460 1.00 95.94 100 GLY A N 1
ATOM 756 C CA . GLY A 1 100 ? 5.454 -11.930 -14.450 1.00 95.94 100 GLY A CA 1
ATOM 757 C C . GLY A 1 100 ? 6.396 -11.562 -13.299 1.00 95.94 100 GLY A C 1
ATOM 758 O O . GLY A 1 100 ? 6.498 -10.398 -12.928 1.00 95.94 100 GLY A O 1
ATOM 759 N N . ILE A 1 101 ? 7.057 -12.555 -12.702 1.00 95.81 101 ILE A N 1
ATOM 760 C CA . ILE A 1 101 ? 7.990 -12.355 -11.581 1.00 95.81 101 ILE A CA 1
ATOM 761 C C . ILE A 1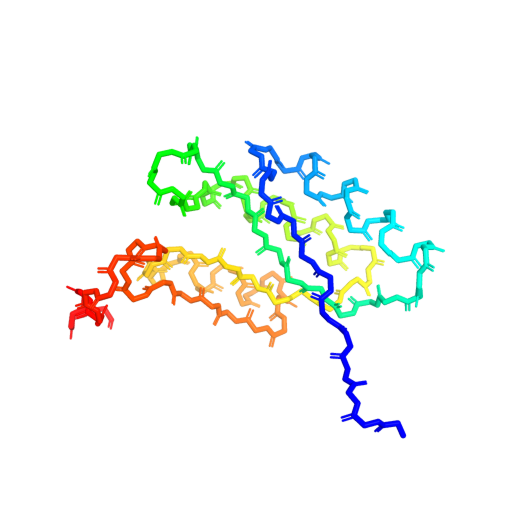 101 ? 9.364 -11.983 -12.142 1.00 95.81 101 ILE A C 1
ATOM 763 O O . ILE A 1 101 ? 9.960 -12.765 -12.878 1.00 95.81 101 ILE A O 1
ATOM 767 N N . GLN A 1 102 ? 9.862 -10.794 -11.800 1.00 94.81 102 GLN A N 1
ATOM 768 C CA . GLN A 1 102 ? 11.127 -10.266 -12.331 1.00 94.81 102 GLN A CA 1
ATOM 769 C C . GLN A 1 102 ? 12.325 -10.487 -11.412 1.00 94.81 102 GLN A C 1
ATOM 771 O O . GLN A 1 102 ? 13.462 -10.433 -11.875 1.00 94.81 102 GLN A O 1
ATOM 776 N N . ASN A 1 103 ? 12.087 -10.738 -10.125 1.00 90.38 103 ASN A N 1
ATOM 777 C CA . ASN A 1 103 ? 13.151 -10.967 -9.161 1.00 90.38 103 ASN A CA 1
ATOM 778 C C . ASN A 1 103 ? 13.112 -12.413 -8.639 1.00 90.38 103 ASN A C 1
ATOM 780 O O . ASN A 1 103 ? 12.399 -12.684 -7.678 1.00 90.38 103 ASN A O 1
ATOM 784 N N . PRO A 1 104 ? 13.832 -13.353 -9.280 1.00 83.69 104 PRO A N 1
ATOM 785 C CA . PRO A 1 104 ? 13.817 -14.763 -8.896 1.00 83.69 104 PRO A CA 1
ATOM 786 C C . PRO A 1 104 ? 14.702 -15.087 -7.682 1.00 83.69 104 PRO A C 1
ATOM 788 O O . PRO A 1 104 ? 14.715 -16.237 -7.252 1.00 83.69 104 PRO A O 1
ATOM 791 N N . VAL A 1 105 ? 15.491 -14.125 -7.191 1.00 83.25 105 VAL A N 1
ATOM 792 C CA . VAL A 1 105 ? 16.499 -14.344 -6.136 1.00 83.25 105 VAL A CA 1
ATOM 793 C C . VAL A 1 105 ? 16.146 -13.700 -4.797 1.00 83.25 105 VAL A C 1
ATOM 795 O O . VAL A 1 105 ? 16.826 -13.993 -3.814 1.00 83.25 105 VAL A O 1
ATOM 798 N N . ASN A 1 106 ? 15.134 -12.829 -4.761 1.00 66.06 106 ASN A N 1
ATOM 799 C CA . ASN A 1 106 ? 14.608 -12.268 -3.514 1.00 66.06 106 ASN A CA 1
ATOM 800 C C . ASN A 1 106 ? 13.666 -13.235 -2.799 1.00 66.06 106 ASN A C 1
ATOM 802 O O . ASN A 1 106 ? 12.970 -14.013 -3.490 1.00 66.06 106 ASN A O 1
#

Organism: NCBI:txid1133559

pLDDT: mean 96.11, std 5.35, range [63.09, 98.88]